Protein AF-A0A3C1IUE2-F1 (afdb_monomer)

Foldseek 3Di:
DLQVLLLAQVLLVVLVVVPPPVLCVLQDDWDRDRQKIWGQQPPQGIWIWGFDDDDPQAWTKIATPDGPFHKIKIWGWDDPPDPPDIDTDIDIGGDDDPVVCVVCVVSVVSNRVSVVVSSVPRPPD

Structure (mmCIF, N/CA/C/O backbone):
data_AF-A0A3C1IUE2-F1
#
_entry.id   AF-A0A3C1IUE2-F1
#
loop_
_atom_site.group_PDB
_atom_site.id
_atom_site.type_symbol
_atom_site.label_atom_id
_atom_site.label_alt_id
_atom_site.label_comp_id
_atom_site.label_asym_id
_atom_site.label_entity_id
_atom_site.label_seq_id
_atom_site.pdbx_PDB_ins_code
_atom_site.Cartn_x
_atom_site.Cartn_y
_atom_site.Cartn_z
_atom_site.occupancy
_atom_site.B_iso_or_equiv
_atom_site.auth_seq_id
_atom_site.auth_comp_id
_atom_site.auth_asym_id
_atom_site.auth_atom_id
_atom_site.pdbx_PDB_model_num
ATOM 1 N N . MET A 1 1 ? 10.096 -8.000 -15.515 1.00 61.38 1 MET A N 1
ATOM 2 C CA . MET A 1 1 ? 9.220 -6.808 -15.457 1.00 61.38 1 MET A CA 1
ATOM 3 C C . MET A 1 1 ? 8.677 -6.675 -14.046 1.00 61.38 1 MET A C 1
ATOM 5 O O . MET A 1 1 ? 8.242 -7.674 -13.480 1.00 61.38 1 MET A O 1
ATOM 9 N N . ILE A 1 2 ? 8.730 -5.468 -13.481 1.00 69.19 2 ILE A N 1
ATOM 10 C CA . ILE A 1 2 ? 8.325 -5.158 -12.098 1.00 69.19 2 ILE A CA 1
ATOM 11 C C . ILE A 1 2 ? 6.872 -5.564 -11.794 1.00 69.19 2 ILE A C 1
ATOM 13 O O . ILE A 1 2 ? 6.579 -6.072 -10.713 1.00 69.19 2 ILE A O 1
ATOM 17 N N . TYR A 1 3 ? 5.991 -5.471 -12.796 1.00 71.75 3 TYR A N 1
ATOM 18 C CA . TYR A 1 3 ? 4.588 -5.859 -12.698 1.00 71.75 3 TYR A CA 1
ATOM 19 C C . TYR A 1 3 ? 4.393 -7.340 -12.349 1.00 71.75 3 TYR A C 1
ATOM 21 O O . TYR A 1 3 ? 3.670 -7.653 -11.413 1.00 71.75 3 TYR A O 1
ATOM 29 N N . SER A 1 4 ? 5.057 -8.269 -13.046 1.00 70.44 4 SER A N 1
ATOM 30 C CA . SER A 1 4 ? 4.866 -9.710 -12.808 1.00 70.44 4 SER A CA 1
ATOM 31 C C . SER A 1 4 ? 5.307 -10.144 -11.409 1.00 70.44 4 SER A C 1
ATOM 33 O O . SER A 1 4 ? 4.806 -11.138 -10.893 1.00 70.44 4 SER A O 1
ATOM 35 N N . ARG A 1 5 ? 6.239 -9.407 -10.790 1.00 73.31 5 ARG A N 1
ATOM 36 C CA . ARG A 1 5 ? 6.667 -9.643 -9.406 1.00 73.31 5 ARG A CA 1
ATOM 37 C C . ARG A 1 5 ? 5.633 -9.092 -8.430 1.00 73.31 5 ARG A C 1
ATOM 39 O O . ARG A 1 5 ? 5.160 -9.841 -7.587 1.00 73.31 5 ARG A O 1
ATOM 46 N N . LEU A 1 6 ? 5.214 -7.842 -8.613 1.00 73.31 6 LEU A N 1
ATOM 47 C CA . LEU A 1 6 ? 4.172 -7.201 -7.802 1.00 73.31 6 LEU A CA 1
ATOM 48 C C . LEU A 1 6 ? 2.794 -7.857 -7.921 1.00 73.31 6 LEU A C 1
ATOM 50 O O . LEU A 1 6 ? 1.988 -7.753 -7.011 1.00 73.31 6 LEU A O 1
ATOM 54 N N . ASN A 1 7 ? 2.503 -8.520 -9.033 1.00 74.19 7 ASN A N 1
ATOM 55 C CA . ASN A 1 7 ? 1.255 -9.250 -9.223 1.00 74.19 7 ASN A CA 1
ATOM 56 C C . ASN A 1 7 ? 1.353 -10.715 -8.754 1.00 74.19 7 ASN A C 1
ATOM 58 O O . ASN A 1 7 ? 0.375 -11.452 -8.843 1.00 74.19 7 ASN A O 1
ATOM 62 N N . ASN A 1 8 ? 2.523 -11.161 -8.277 1.00 74.12 8 ASN A N 1
ATOM 63 C CA . ASN A 1 8 ? 2.718 -12.512 -7.762 1.00 74.12 8 ASN A CA 1
ATOM 64 C C . ASN A 1 8 ? 2.879 -12.484 -6.228 1.00 74.12 8 ASN A C 1
ATOM 66 O O . ASN A 1 8 ? 3.875 -11.944 -5.738 1.00 74.12 8 ASN A O 1
ATOM 70 N N . PRO A 1 9 ? 1.959 -13.102 -5.465 1.00 68.44 9 PRO A N 1
ATOM 71 C CA . PRO A 1 9 ? 2.039 -13.146 -4.006 1.00 68.44 9 PRO A CA 1
ATOM 72 C C . PRO A 1 9 ? 3.314 -13.820 -3.476 1.00 68.44 9 PRO A C 1
ATOM 74 O O . PRO A 1 9 ? 3.840 -13.409 -2.443 1.00 68.44 9 PRO A O 1
ATOM 77 N N . GLU A 1 10 ? 3.892 -14.784 -4.203 1.00 70.12 10 GLU A N 1
ATOM 78 C CA . GLU A 1 10 ? 5.157 -15.413 -3.794 1.00 70.12 10 GLU A CA 1
ATOM 79 C C . GLU A 1 10 ? 6.332 -14.425 -3.780 1.00 70.12 10 GLU A C 1
ATOM 81 O O . GLU A 1 10 ? 7.254 -14.570 -2.973 1.00 70.12 10 GLU A O 1
ATOM 86 N N . SER A 1 11 ? 6.287 -13.382 -4.616 1.00 70.69 11 SER A N 1
ATOM 87 C CA . SER A 1 11 ? 7.309 -12.334 -4.608 1.00 70.69 11 SER A CA 1
ATOM 88 C C . SER A 1 11 ? 7.317 -11.585 -3.281 1.00 70.69 11 SER A C 1
ATOM 90 O O . SER A 1 11 ? 8.390 -11.272 -2.778 1.00 70.69 11 SER A O 1
ATOM 92 N N . PHE A 1 12 ? 6.147 -11.350 -2.677 1.00 69.62 12 PHE A N 1
ATOM 93 C CA . PHE A 1 12 ? 6.043 -10.651 -1.395 1.00 69.62 12 PHE A CA 1
ATOM 94 C C . PHE A 1 12 ? 6.586 -11.473 -0.238 1.00 69.62 12 PHE A C 1
ATOM 96 O O . PHE A 1 12 ? 7.250 -10.927 0.642 1.00 69.62 12 PHE A O 1
ATOM 103 N N . LYS A 1 13 ? 6.397 -12.793 -0.269 1.00 66.81 13 LYS A N 1
ATOM 104 C CA . LYS A 1 13 ? 7.065 -13.688 0.679 1.00 66.81 13 LYS A CA 1
ATOM 105 C C . LYS A 1 13 ? 8.589 -13.573 0.564 1.00 66.81 13 LYS A C 1
ATOM 107 O O . LYS A 1 13 ? 9.271 -13.440 1.574 1.00 66.81 13 LYS A O 1
ATOM 112 N N . GLY A 1 14 ? 9.107 -13.541 -0.666 1.00 65.25 14 GLY A N 1
ATOM 113 C CA . GLY A 1 14 ? 10.525 -13.294 -0.928 1.00 65.25 14 GLY A CA 1
ATOM 114 C C . GLY A 1 14 ? 11.017 -11.954 -0.370 1.00 65.25 14 GLY A C 1
ATOM 115 O O . GLY A 1 14 ? 12.134 -11.890 0.133 1.00 65.25 14 GLY A O 1
ATOM 116 N N . ILE A 1 15 ? 10.185 -10.907 -0.394 1.00 66.44 15 ILE A N 1
ATOM 117 C CA . ILE A 1 15 ? 10.512 -9.605 0.208 1.00 66.44 15 ILE A CA 1
ATOM 118 C C . ILE A 1 15 ? 10.626 -9.723 1.720 1.00 66.44 15 ILE A C 1
ATOM 120 O O . ILE A 1 15 ? 11.630 -9.272 2.245 1.00 66.44 15 ILE A O 1
ATOM 124 N N . ALA A 1 16 ? 9.654 -10.330 2.416 1.00 62.72 16 ALA A N 1
ATOM 125 C CA . ALA A 1 16 ? 9.678 -10.450 3.881 1.00 62.72 16 ALA A CA 1
ATOM 126 C C . ALA A 1 16 ? 10.986 -11.067 4.400 1.00 62.72 16 ALA A C 1
ATOM 128 O O . ALA A 1 16 ? 11.570 -10.559 5.358 1.00 62.72 16 ALA A O 1
ATOM 129 N N . ASP A 1 17 ? 11.461 -12.123 3.735 1.00 64.44 17 ASP A N 1
ATOM 130 C CA . ASP A 1 17 ? 12.732 -12.782 4.051 1.00 64.44 17 ASP A CA 1
ATOM 131 C C . ASP A 1 17 ? 13.964 -11.920 3.711 1.00 64.44 17 ASP A C 1
ATOM 133 O O . ASP A 1 17 ? 15.007 -12.060 4.348 1.00 64.44 17 ASP A O 1
ATOM 137 N N . ASN A 1 18 ? 13.853 -11.012 2.736 1.00 62.53 18 ASN A N 1
ATOM 138 C CA . ASN A 1 18 ? 14.953 -10.178 2.241 1.00 62.53 18 ASN A CA 1
ATOM 139 C C . ASN A 1 18 ? 14.864 -8.700 2.659 1.00 62.53 18 ASN A C 1
ATOM 141 O O . ASN A 1 18 ? 15.693 -7.907 2.213 1.00 62.53 18 ASN A O 1
ATOM 145 N N . VAL A 1 19 ? 13.907 -8.302 3.510 1.00 66.31 19 VAL A N 1
ATOM 146 C CA . VAL A 1 19 ? 13.861 -6.928 4.032 1.00 66.31 19 VAL A CA 1
ATOM 147 C C . VAL A 1 19 ? 15.133 -6.702 4.855 1.00 66.31 19 VAL A C 1
ATOM 149 O O . VAL A 1 19 ? 15.347 -7.420 5.838 1.00 66.31 19 VAL A O 1
ATOM 152 N N . PRO A 1 20 ? 15.987 -5.725 4.505 1.00 63.50 20 PRO A N 1
ATOM 153 C CA . PRO A 1 20 ? 17.179 -5.432 5.288 1.00 63.50 20 PRO A CA 1
ATOM 154 C C . PRO A 1 20 ? 16.791 -4.978 6.702 1.00 63.50 20 PRO A C 1
ATOM 156 O O . PRO A 1 20 ? 15.792 -4.286 6.888 1.00 63.50 20 PRO A O 1
ATOM 159 N N . ASP A 1 21 ? 17.573 -5.358 7.716 1.00 66.62 21 ASP A N 1
ATOM 160 C CA . ASP A 1 21 ? 17.250 -5.082 9.128 1.00 66.62 21 ASP A CA 1
ATOM 161 C C . ASP A 1 21 ? 17.106 -3.585 9.459 1.00 66.62 21 ASP A C 1
ATOM 163 O O . ASP A 1 21 ? 16.387 -3.221 10.391 1.00 66.62 21 ASP A O 1
ATOM 167 N N . ASP A 1 22 ? 17.742 -2.723 8.663 1.00 61.44 22 ASP A N 1
ATOM 168 C CA . ASP A 1 22 ? 17.594 -1.265 8.721 1.00 61.44 22 ASP A CA 1
ATOM 169 C C . ASP A 1 22 ? 16.172 -0.829 8.324 1.00 61.44 22 ASP A C 1
ATOM 171 O O . ASP A 1 22 ? 15.498 -0.103 9.059 1.00 61.44 22 ASP A O 1
ATOM 175 N N . LEU A 1 23 ? 15.649 -1.407 7.236 1.00 59.62 23 LEU A N 1
ATOM 176 C CA . LEU A 1 23 ? 14.269 -1.196 6.824 1.00 59.62 23 LEU A CA 1
ATOM 177 C C . LEU A 1 23 ? 13.293 -1.865 7.778 1.00 59.62 23 LEU A C 1
ATOM 179 O O . LEU A 1 23 ? 12.296 -1.238 8.091 1.00 59.62 23 LEU A O 1
ATOM 183 N N . LYS A 1 24 ? 13.552 -3.056 8.335 1.00 63.62 24 LYS A N 1
ATOM 184 C CA . LYS A 1 24 ? 12.621 -3.686 9.302 1.00 63.62 24 LYS A CA 1
ATOM 185 C C . LYS A 1 24 ? 12.227 -2.747 10.453 1.00 63.62 24 LYS A C 1
ATOM 187 O O . LYS A 1 24 ? 11.084 -2.777 10.903 1.00 63.62 24 LYS A O 1
ATOM 192 N N . GLN A 1 25 ? 13.139 -1.883 10.904 1.00 57.53 25 GLN A N 1
ATOM 193 C CA . GLN A 1 25 ? 12.839 -0.868 11.919 1.00 57.53 25 GLN A CA 1
ATOM 194 C C . GLN A 1 25 ? 12.005 0.302 11.378 1.00 57.53 25 GLN A C 1
ATOM 196 O O . GLN A 1 25 ? 11.106 0.777 12.074 1.00 57.53 25 GLN A O 1
ATOM 201 N N . GLN A 1 26 ? 12.265 0.751 10.147 1.00 53.75 26 GLN A N 1
ATOM 202 C CA . GLN A 1 26 ? 11.499 1.819 9.498 1.00 53.75 26 GLN A CA 1
ATOM 203 C C . GLN A 1 26 ? 10.111 1.352 9.067 1.00 53.75 26 GLN A C 1
ATOM 205 O O . GLN A 1 26 ? 9.119 2.024 9.344 1.00 53.75 26 GLN A O 1
ATOM 210 N N . VAL A 1 27 ? 10.009 0.162 8.479 1.00 55.31 27 VAL A N 1
ATOM 211 C CA . VAL A 1 27 ? 8.752 -0.420 8.028 1.00 55.31 27 VAL A CA 1
ATOM 212 C C . VAL A 1 27 ? 7.866 -0.882 9.188 1.00 55.31 27 VAL A C 1
ATOM 214 O O . VAL A 1 27 ? 6.639 -0.856 9.095 1.00 55.31 27 VAL A O 1
ATOM 217 N N . GLY A 1 28 ? 8.454 -1.138 10.357 1.00 62.88 28 GLY A N 1
ATOM 218 C CA . GLY A 1 28 ? 7.732 -1.576 11.548 1.00 62.88 28 GLY A CA 1
ATOM 219 C C . GLY A 1 28 ? 7.251 -3.023 11.423 1.00 62.88 28 GLY A C 1
ATOM 220 O O . GLY A 1 28 ? 7.831 -3.826 10.694 1.00 62.88 28 GLY A O 1
ATOM 221 N N . ASN A 1 29 ? 6.182 -3.372 12.142 1.00 66.88 29 ASN A N 1
ATOM 222 C CA . ASN A 1 29 ? 5.623 -4.724 12.121 1.00 66.88 29 ASN A CA 1
ATOM 223 C C . ASN A 1 29 ? 4.833 -4.965 10.828 1.00 66.88 29 ASN A C 1
ATOM 225 O O . ASN A 1 29 ? 3.605 -4.869 10.808 1.00 66.88 29 ASN A O 1
ATOM 229 N N . ILE A 1 30 ? 5.541 -5.300 9.754 1.00 70.31 30 ILE A N 1
ATOM 230 C CA . ILE A 1 30 ? 4.930 -5.892 8.569 1.00 70.31 30 ILE A CA 1
ATOM 231 C C . ILE A 1 30 ? 4.931 -7.401 8.714 1.00 70.31 30 ILE A C 1
ATOM 233 O O . ILE A 1 30 ? 5.953 -8.006 9.031 1.00 70.31 30 ILE A O 1
ATOM 237 N N . ARG A 1 31 ? 3.776 -8.013 8.468 1.00 75.00 31 ARG A N 1
ATOM 238 C CA . ARG A 1 31 ? 3.628 -9.467 8.423 1.00 75.00 31 ARG A CA 1
ATOM 239 C C . ARG A 1 31 ? 3.137 -9.859 7.043 1.00 75.00 31 ARG A C 1
ATOM 241 O O . ARG A 1 31 ? 2.134 -9.323 6.589 1.00 75.00 31 ARG A O 1
ATOM 248 N N . ILE A 1 32 ? 3.837 -10.776 6.390 1.00 74.38 32 ILE A N 1
ATOM 249 C CA . ILE A 1 32 ? 3.430 -11.321 5.095 1.00 74.38 32 ILE A CA 1
ATOM 250 C C . ILE A 1 32 ? 3.110 -12.797 5.310 1.00 74.38 32 ILE A C 1
ATOM 252 O O . ILE A 1 32 ? 3.989 -13.567 5.692 1.00 74.38 32 ILE A O 1
ATOM 256 N N . ASP A 1 33 ? 1.849 -13.165 5.107 1.00 75.69 33 ASP A N 1
ATOM 257 C CA . ASP A 1 33 ? 1.333 -14.525 5.248 1.00 75.69 33 ASP A CA 1
ATOM 258 C C . ASP A 1 33 ? 0.695 -14.949 3.920 1.00 75.69 33 ASP A C 1
ATOM 260 O O . ASP A 1 33 ? -0.403 -14.522 3.565 1.00 75.69 33 ASP A O 1
ATOM 264 N N . GLY A 1 34 ? 1.436 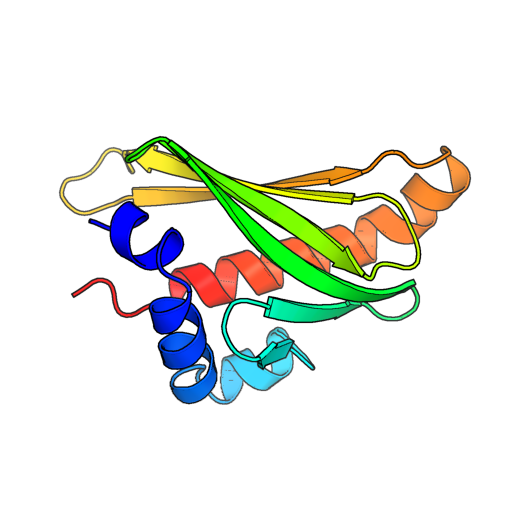-15.728 3.127 1.00 75.31 34 GLY A N 1
ATOM 265 C CA . GLY A 1 34 ? 1.013 -16.101 1.775 1.00 75.31 34 GLY A CA 1
ATOM 266 C C . GLY A 1 34 ? 0.860 -14.880 0.862 1.00 75.31 34 GLY A C 1
ATOM 267 O O . GLY A 1 34 ? 1.842 -14.197 0.579 1.00 75.31 34 GLY A O 1
ATOM 268 N N . ASP A 1 35 ? -0.364 -14.628 0.394 1.00 74.62 35 ASP A N 1
ATOM 269 C CA . ASP A 1 35 ? -0.738 -13.459 -0.411 1.00 74.62 35 ASP A CA 1
ATOM 270 C C . ASP A 1 35 ? -1.199 -12.245 0.412 1.00 74.62 35 ASP A C 1
ATOM 272 O O . ASP A 1 35 ? -1.469 -11.185 -0.157 1.00 74.62 35 ASP A O 1
ATOM 276 N N . VAL A 1 36 ? -1.275 -12.379 1.740 1.00 82.50 36 VAL A N 1
ATOM 277 C CA . VAL A 1 36 ? -1.774 -11.339 2.640 1.00 82.50 36 VAL A CA 1
ATOM 278 C C . VAL A 1 36 ? -0.615 -10.582 3.275 1.00 82.50 36 VAL A C 1
ATOM 280 O O . VAL A 1 36 ? 0.225 -11.145 3.973 1.00 82.50 36 VAL A O 1
ATOM 283 N N . ILE A 1 37 ? -0.602 -9.270 3.089 1.00 79.75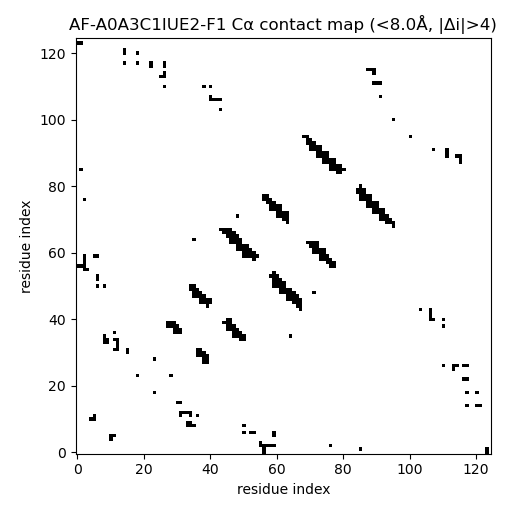 37 ILE A N 1
ATOM 284 C CA . ILE A 1 37 ? 0.359 -8.341 3.675 1.00 79.75 37 ILE A CA 1
ATOM 285 C C . ILE A 1 37 ? -0.373 -7.547 4.751 1.00 79.75 37 ILE A C 1
ATOM 287 O O . ILE A 1 37 ? -1.418 -6.955 4.504 1.00 79.75 37 ILE A O 1
ATOM 291 N N . THR A 1 38 ? 0.167 -7.538 5.962 1.00 83.19 38 THR A N 1
ATOM 292 C CA . THR A 1 38 ? -0.389 -6.835 7.117 1.00 83.19 38 THR A CA 1
ATOM 293 C C . THR A 1 38 ? 0.578 -5.762 7.582 1.00 83.19 38 THR A C 1
ATOM 295 O O . THR A 1 38 ? 1.721 -6.070 7.906 1.00 83.19 38 THR A O 1
ATOM 298 N N . LEU A 1 39 ? 0.108 -4.519 7.640 1.00 77.06 39 LEU A N 1
ATOM 299 C CA . LEU A 1 39 ? 0.817 -3.361 8.171 1.00 77.06 39 LEU A CA 1
ATOM 300 C C . LEU A 1 39 ? 0.256 -3.002 9.545 1.00 77.06 39 LEU A C 1
ATOM 302 O O . LEU A 1 39 ? -0.929 -2.699 9.677 1.00 77.06 39 LEU A O 1
ATOM 306 N N . GLU A 1 40 ? 1.103 -2.974 10.568 1.00 74.62 40 GLU A N 1
ATOM 307 C CA . GLU A 1 40 ? 0.740 -2.403 11.867 1.00 74.62 40 GLU A CA 1
ATOM 308 C C . GLU A 1 40 ? 0.793 -0.865 11.792 1.00 74.62 40 GLU A C 1
ATOM 310 O O . GLU A 1 40 ? 1.865 -0.257 11.851 1.00 74.62 40 GLU A O 1
ATOM 315 N N . ALA A 1 41 ? -0.368 -0.216 11.679 1.00 69.12 41 ALA A N 1
ATOM 316 C CA . ALA A 1 41 ? -0.478 1.239 11.634 1.00 69.12 41 ALA A CA 1
ATOM 317 C C . ALA A 1 41 ? -0.974 1.765 12.986 1.00 69.12 41 ALA A C 1
ATOM 319 O O . ALA A 1 41 ? -2.165 1.986 13.184 1.00 69.12 41 ALA A O 1
ATOM 320 N N . LYS A 1 42 ? -0.084 1.979 13.962 1.00 64.44 42 LYS A N 1
ATOM 321 C CA . LYS A 1 42 ? -0.466 2.591 15.251 1.00 64.44 42 LYS A CA 1
ATOM 322 C C . LYS A 1 42 ? -0.711 4.100 15.095 1.00 64.44 42 LYS A C 1
ATOM 324 O O . LYS A 1 42 ? 0.090 4.766 14.445 1.00 64.44 42 LYS A O 1
ATOM 329 N N . PRO A 1 43 ? -1.767 4.675 15.708 1.00 67.25 43 PRO A N 1
ATOM 330 C CA . PRO A 1 43 ? -2.729 4.074 16.648 1.00 67.25 43 PRO A CA 1
ATOM 331 C C . PRO A 1 43 ? -3.974 3.449 15.991 1.00 67.25 43 PRO A C 1
ATOM 333 O O . PRO A 1 43 ? -4.927 3.112 16.685 1.00 67.25 43 PRO A O 1
ATOM 336 N N . VAL A 1 44 ? -4.004 3.345 14.668 1.00 67.88 44 VAL A N 1
ATOM 337 C CA . VAL A 1 44 ? -5.193 2.985 13.893 1.00 67.88 44 VAL A CA 1
ATOM 338 C C . VAL A 1 44 ? -5.540 1.498 13.965 1.00 67.88 44 VAL A C 1
ATOM 340 O O . VAL A 1 44 ? -6.717 1.156 13.937 1.00 67.88 44 VAL A O 1
ATOM 343 N N . GLY A 1 45 ? -4.537 0.634 14.109 1.00 74.69 45 GLY A N 1
ATOM 344 C CA . GLY A 1 45 ? -4.674 -0.820 14.161 1.00 74.69 45 GLY A CA 1
ATOM 345 C C . GLY A 1 45 ? -3.953 -1.510 13.006 1.00 74.69 45 GLY A C 1
ATOM 346 O O . GLY A 1 45 ? -3.323 -0.862 12.168 1.00 74.69 45 GLY A O 1
ATOM 347 N N . ASP A 1 46 ? -4.035 -2.836 12.984 1.00 81.62 46 ASP A N 1
ATOM 348 C CA . ASP A 1 46 ? -3.439 -3.653 11.931 1.00 81.62 46 ASP A CA 1
ATOM 349 C C . ASP A 1 46 ? -4.325 -3.595 10.679 1.00 81.62 46 ASP A C 1
ATOM 351 O O . ASP A 1 46 ? -5.547 -3.756 10.753 1.00 81.62 46 ASP A O 1
ATOM 355 N N . VAL A 1 47 ? -3.698 -3.355 9.531 1.00 81.56 47 VAL A N 1
ATOM 356 C CA . VAL A 1 47 ? -4.350 -3.286 8.224 1.00 81.56 47 VAL A CA 1
ATOM 357 C C . VAL A 1 47 ? -3.784 -4.390 7.345 1.00 81.56 47 VAL A C 1
ATOM 359 O O . VAL A 1 47 ? -2.606 -4.365 7.002 1.00 81.56 47 VAL A O 1
ATOM 362 N N . SER A 1 48 ? -4.623 -5.350 6.973 1.00 86.69 48 SER A N 1
ATOM 363 C CA . SER A 1 48 ? -4.279 -6.475 6.105 1.00 86.69 48 SER A CA 1
ATOM 364 C C . SER A 1 48 ? -4.875 -6.285 4.719 1.00 86.69 48 SER A C 1
ATOM 366 O O . SER A 1 48 ? -6.062 -5.991 4.583 1.00 86.69 48 SER A O 1
ATOM 368 N N . PHE A 1 49 ? -4.076 -6.518 3.690 1.00 86.94 49 PHE A N 1
ATOM 369 C CA . PHE A 1 49 ? -4.461 -6.421 2.289 1.00 86.94 49 PHE A CA 1
ATOM 370 C C . PHE A 1 49 ? -3.832 -7.546 1.474 1.00 86.94 49 PHE A C 1
ATOM 372 O O . PHE A 1 49 ? -2.837 -8.140 1.877 1.00 86.94 49 PHE A O 1
ATOM 379 N N . ARG A 1 50 ? -4.428 -7.845 0.326 1.00 86.44 50 ARG A N 1
ATOM 380 C CA . ARG A 1 50 ? -3.935 -8.842 -0.627 1.00 86.44 50 ARG A CA 1
ATOM 381 C C . ARG A 1 50 ? -4.044 -8.310 -2.043 1.00 86.44 50 ARG A C 1
ATOM 383 O O . ARG A 1 50 ? -4.822 -7.396 -2.308 1.00 86.44 50 ARG A O 1
ATOM 390 N N . ILE A 1 51 ? -3.298 -8.905 -2.961 1.00 85.69 51 ILE A N 1
ATOM 391 C CA . ILE A 1 51 ? -3.378 -8.565 -4.383 1.00 85.69 51 ILE A CA 1
ATOM 392 C C . ILE A 1 51 ? -4.720 -9.063 -4.927 1.00 85.69 51 ILE A C 1
ATOM 394 O O . ILE A 1 51 ? -4.992 -10.261 -4.918 1.00 85.69 51 ILE A O 1
ATOM 398 N N . ALA A 1 52 ? -5.547 -8.141 -5.407 1.00 84.56 52 ALA A N 1
ATOM 399 C CA . ALA A 1 52 ? -6.882 -8.434 -5.919 1.00 84.56 52 ALA A CA 1
ATOM 400 C C . ALA A 1 52 ? -6.916 -8.477 -7.445 1.00 84.56 52 ALA A C 1
ATOM 402 O O . ALA A 1 52 ? -7.553 -9.340 -8.047 1.00 84.56 52 ALA A O 1
ATOM 403 N N . ASN A 1 53 ? -6.261 -7.503 -8.081 1.00 80.62 53 ASN A N 1
ATOM 404 C CA . ASN A 1 53 ? -6.240 -7.381 -9.531 1.00 80.62 53 ASN A CA 1
ATOM 405 C C . ASN A 1 53 ? -5.018 -6.585 -9.996 1.00 80.62 53 ASN A C 1
ATOM 407 O O . ASN A 1 53 ? -4.511 -5.751 -9.256 1.00 80.62 53 ASN A O 1
ATOM 411 N N . GLY A 1 54 ? -4.583 -6.776 -11.235 1.00 78.25 54 GLY A N 1
ATOM 412 C CA . GLY A 1 54 ? -3.466 -6.042 -11.818 1.00 78.25 54 GLY A CA 1
ATOM 413 C C . GLY A 1 54 ? -3.717 -5.709 -13.284 1.00 78.25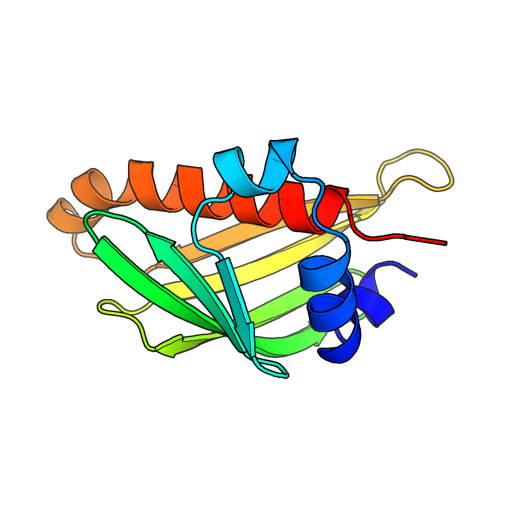 54 GLY A C 1
ATOM 414 O O . GLY A 1 54 ? -4.346 -6.474 -14.013 1.00 78.25 54 GLY A O 1
ATOM 415 N N . VAL A 1 55 ? -3.227 -4.550 -13.713 1.00 79.19 55 VAL A N 1
ATOM 416 C CA . VAL A 1 55 ? -3.115 -4.145 -15.113 1.00 79.19 55 VAL A CA 1
ATOM 417 C C . VAL A 1 55 ? -1.639 -4.156 -15.478 1.00 79.19 55 VAL A C 1
ATOM 419 O O . VAL A 1 55 ? -0.833 -3.465 -14.849 1.00 79.19 55 VAL A O 1
ATOM 422 N N . GLU A 1 56 ? -1.291 -4.956 -16.483 1.00 73.50 56 GLU A N 1
ATOM 423 C CA . GLU A 1 56 ? 0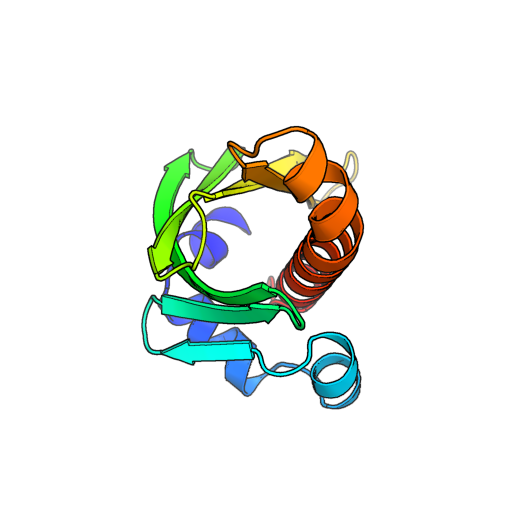.095 -5.195 -16.875 1.00 73.50 56 GLU A CA 1
ATOM 424 C C . GLU A 1 56 ? 0.857 -3.896 -17.146 1.00 73.50 56 GLU A C 1
ATOM 426 O O . GLU A 1 56 ? 0.434 -3.075 -17.953 1.00 73.50 56 GLU A O 1
ATOM 431 N N . ASN A 1 57 ? 1.985 -3.730 -16.446 1.00 69.12 57 ASN A N 1
ATOM 432 C CA . ASN A 1 57 ? 2.863 -2.554 -16.503 1.00 69.12 57 ASN A CA 1
ATOM 433 C C . ASN A 1 57 ? 2.188 -1.207 -16.182 1.00 69.12 57 ASN A C 1
ATOM 435 O O . ASN A 1 57 ? 2.781 -0.167 -16.446 1.00 69.12 57 ASN A O 1
ATOM 439 N N . GLU A 1 58 ? 0.997 -1.214 -15.580 1.00 79.75 58 GLU A N 1
ATOM 440 C CA . GLU A 1 58 ? 0.257 0.011 -15.262 1.00 79.75 58 GLU A CA 1
ATOM 441 C C . GLU A 1 58 ? -0.115 0.084 -13.780 1.00 79.75 58 GLU A C 1
ATOM 443 O O . GLU A 1 58 ? 0.141 1.094 -13.128 1.00 79.75 58 GLU A O 1
ATOM 448 N N . LYS A 1 59 ? -0.720 -0.968 -13.213 1.00 84.06 59 LYS A N 1
ATOM 449 C CA . LYS A 1 59 ? -1.193 -0.919 -11.823 1.00 84.06 59 LYS A CA 1
ATOM 450 C C . LYS A 1 59 ? -1.318 -2.293 -11.178 1.00 84.06 59 LYS A C 1
ATOM 452 O O . LYS A 1 59 ? -1.707 -3.249 -11.834 1.00 84.06 59 LYS A O 1
ATOM 457 N N . VAL A 1 60 ? -1.123 -2.370 -9.868 1.00 86.06 60 VAL A N 1
ATOM 458 C CA . VAL A 1 60 ? -1.536 -3.504 -9.033 1.00 86.06 60 VAL A CA 1
ATOM 459 C C . VAL A 1 60 ? -2.488 -3.002 -7.952 1.00 86.06 60 VAL A C 1
ATOM 461 O O . VAL A 1 60 ? -2.134 -2.142 -7.155 1.00 86.06 60 VAL A O 1
ATOM 464 N N . HIS A 1 61 ? -3.709 -3.524 -7.944 1.00 88.56 61 HIS A N 1
ATOM 465 C CA . HIS A 1 61 ? -4.741 -3.231 -6.960 1.00 88.56 61 HIS A CA 1
ATOM 466 C C . HIS A 1 61 ? -4.657 -4.218 -5.797 1.00 88.56 61 HIS A C 1
ATOM 468 O O . HIS A 1 61 ? -4.753 -5.435 -5.988 1.00 88.56 61 HIS A O 1
ATOM 474 N N . LEU A 1 62 ? -4.532 -3.679 -4.589 1.00 86.44 62 LEU A N 1
ATOM 475 C CA . LEU A 1 62 ? -4.588 -4.423 -3.346 1.00 86.44 62 LEU A CA 1
ATOM 476 C C . LEU A 1 62 ? -5.920 -4.146 -2.643 1.00 86.44 62 LEU A C 1
ATOM 478 O O . LEU A 1 62 ? -6.232 -3.010 -2.265 1.00 86.44 62 LEU A O 1
ATOM 482 N N . GLU A 1 63 ? -6.700 -5.209 -2.459 1.00 87.44 63 GLU A N 1
ATOM 483 C CA . GLU A 1 63 ? -7.934 -5.159 -1.682 1.00 87.44 63 GLU A CA 1
ATOM 484 C C . GLU A 1 63 ? -7.626 -5.353 -0.200 1.00 87.44 63 GLU A C 1
ATOM 486 O O . GLU A 1 63 ? -6.751 -6.130 0.188 1.00 87.44 63 GLU A O 1
ATOM 491 N N . THR A 1 64 ? -8.387 -4.668 0.642 1.00 87.44 64 THR A N 1
ATOM 492 C CA . THR A 1 64 ? -8.289 -4.842 2.087 1.00 87.44 64 THR A CA 1
ATOM 493 C C . THR A 1 64 ? -8.976 -6.132 2.503 1.00 87.44 64 THR A C 1
ATOM 495 O O . THR A 1 64 ? -10.165 -6.323 2.260 1.00 87.44 64 THR A O 1
ATOM 498 N N . VAL A 1 65 ? -8.224 -6.996 3.177 1.00 87.69 65 VAL A N 1
ATOM 499 C CA . VAL A 1 65 ? -8.715 -8.232 3.791 1.00 87.69 65 VAL A CA 1
ATOM 500 C C . VAL A 1 65 ? -9.316 -7.934 5.161 1.00 87.69 65 VAL A C 1
ATOM 502 O O . VAL A 1 65 ? -10.396 -8.416 5.490 1.00 87.69 65 VAL A O 1
ATOM 505 N N . SER A 1 66 ? -8.619 -7.130 5.967 1.00 86.38 66 SER A N 1
ATOM 506 C CA . SER A 1 66 ? -9.056 -6.761 7.312 1.00 86.38 66 SER A CA 1
ATOM 507 C C . SER A 1 66 ? -8.527 -5.384 7.670 1.00 86.38 66 SER A C 1
ATOM 509 O O . SER A 1 66 ? -7.334 -5.124 7.561 1.00 86.38 66 SER A O 1
ATOM 511 N N . SER A 1 67 ? -9.407 -4.494 8.108 1.00 82.50 67 SER A N 1
ATOM 512 C CA . SER A 1 67 ? -9.025 -3.167 8.576 1.00 82.50 67 SER A CA 1
ATOM 513 C C . SER A 1 67 ? -10.102 -2.607 9.501 1.00 82.50 67 SER A C 1
ATOM 515 O O . SER A 1 67 ? -11.287 -2.880 9.286 1.00 82.50 67 SER A O 1
ATOM 517 N N . PRO A 1 68 ? -9.734 -1.780 10.494 1.00 78.50 68 PRO A N 1
ATOM 518 C CA . PRO A 1 68 ? -10.704 -1.061 11.315 1.00 78.50 68 PRO A CA 1
ATOM 519 C C . PRO A 1 68 ? -11.512 -0.004 10.537 1.00 78.50 68 PRO A C 1
ATOM 521 O O . PRO A 1 68 ? -12.470 0.551 11.073 1.00 78.50 68 PRO A O 1
ATOM 524 N N . PHE A 1 69 ? -11.147 0.286 9.285 1.00 79.69 69 PHE A N 1
ATOM 525 C CA . PHE A 1 69 ? -11.811 1.255 8.410 1.00 79.69 69 PHE A CA 1
ATOM 526 C C . PHE A 1 69 ? -11.704 0.834 6.931 1.00 79.69 69 PHE A C 1
ATOM 528 O O . PHE A 1 69 ? -10.762 0.135 6.557 1.00 79.69 69 PHE A O 1
ATOM 535 N N . PRO A 1 70 ? -12.635 1.254 6.059 1.00 79.62 70 PRO A N 1
ATOM 536 C CA . PRO A 1 70 ? -12.594 0.902 4.643 1.00 79.62 70 PRO A CA 1
ATOM 537 C C . PRO A 1 70 ? -11.477 1.664 3.912 1.00 79.62 70 PRO A C 1
ATOM 539 O O . PRO A 1 70 ? -11.566 2.878 3.721 1.00 79.62 70 PRO A O 1
ATOM 542 N N . LEU A 1 71 ? -10.439 0.944 3.476 1.00 82.81 71 LEU A N 1
ATOM 543 C CA . LEU A 1 71 ? -9.400 1.442 2.569 1.00 82.81 71 LEU A CA 1
ATOM 544 C C . LEU A 1 71 ? -9.161 0.459 1.410 1.00 82.81 71 LEU A C 1
ATOM 546 O O . LEU A 1 71 ? -9.591 -0.691 1.466 1.00 82.81 71 LEU A O 1
ATOM 550 N N . SER A 1 72 ? -8.420 0.889 0.398 1.00 84.75 72 SER A N 1
ATOM 551 C CA . SER A 1 72 ? -7.786 0.046 -0.620 1.00 84.75 72 SER A CA 1
ATOM 552 C C . SER A 1 72 ? -6.489 0.706 -1.084 1.00 84.75 72 SER A C 1
ATOM 554 O O . SER A 1 72 ? -6.363 1.929 -0.996 1.00 84.75 72 SER A O 1
ATOM 556 N N . ILE A 1 73 ? -5.540 -0.073 -1.597 1.00 85.56 73 ILE A N 1
ATOM 557 C CA . ILE A 1 73 ? -4.243 0.445 -2.048 1.00 85.56 73 ILE A CA 1
ATOM 558 C C . ILE A 1 73 ? -4.074 0.122 -3.531 1.00 85.56 73 ILE A C 1
ATOM 560 O O . ILE A 1 73 ? -4.324 -0.999 -3.955 1.00 85.56 73 ILE A O 1
ATOM 564 N N . ASP A 1 74 ? -3.647 1.095 -4.323 1.00 86.19 74 ASP A N 1
ATOM 565 C CA . ASP A 1 74 ? -3.247 0.907 -5.712 1.00 86.19 74 ASP A CA 1
ATOM 566 C C . ASP A 1 74 ? -1.755 1.215 -5.846 1.00 86.19 74 ASP A C 1
ATOM 568 O O . ASP A 1 74 ? -1.284 2.270 -5.434 1.00 86.19 74 ASP A O 1
ATOM 572 N N . VAL A 1 75 ? -0.997 0.294 -6.427 1.00 84.56 75 VAL A N 1
ATOM 573 C CA . VAL A 1 75 ? 0.407 0.495 -6.788 1.00 84.56 75 VAL A CA 1
ATOM 574 C C . VAL A 1 75 ? 0.459 0.768 -8.278 1.00 84.56 75 VAL A C 1
ATOM 576 O O . VAL A 1 75 ? 0.369 -0.154 -9.084 1.00 84.56 75 VAL A O 1
ATOM 579 N N . CYS A 1 76 ? 0.582 2.032 -8.650 1.00 83.44 76 CYS A N 1
ATOM 580 C CA . CYS A 1 76 ? 0.699 2.474 -10.030 1.00 83.44 76 CYS A CA 1
ATOM 581 C C . CYS A 1 76 ? 2.164 2.398 -10.473 1.00 83.44 76 CYS A C 1
ATOM 583 O O . CYS A 1 76 ? 3.064 2.862 -9.777 1.00 83.44 76 CYS A O 1
ATOM 585 N N . LEU A 1 77 ? 2.403 1.801 -11.633 1.00 81.88 77 LEU A N 1
ATOM 586 C CA . LEU A 1 77 ? 3.713 1.664 -12.254 1.00 81.88 77 LEU A CA 1
ATOM 587 C C . LEU A 1 77 ? 3.751 2.571 -13.481 1.00 81.88 77 LEU A C 1
ATOM 589 O O . LEU A 1 77 ? 2.841 2.548 -14.304 1.00 81.88 77 LEU A O 1
ATOM 593 N N . ALA A 1 78 ? 4.798 3.377 -13.594 1.00 80.31 78 ALA A N 1
ATOM 594 C CA . ALA A 1 78 ? 5.012 4.285 -14.709 1.00 80.31 78 ALA A CA 1
ATOM 595 C C . ALA A 1 78 ? 6.464 4.211 -15.180 1.00 80.31 78 ALA A C 1
ATOM 597 O O . ALA A 1 78 ? 7.378 4.022 -14.377 1.00 80.31 78 ALA A O 1
ATOM 598 N N . ASP A 1 79 ? 6.696 4.407 -16.475 1.00 74.75 79 ASP A N 1
ATOM 599 C CA . ASP A 1 79 ? 8.051 4.511 -17.013 1.00 74.75 79 ASP A CA 1
ATOM 600 C C . ASP A 1 79 ? 8.844 5.610 -16.292 1.00 74.75 79 ASP A C 1
ATOM 602 O O . ASP A 1 79 ? 8.392 6.749 -16.139 1.00 74.75 79 ASP A O 1
ATOM 606 N N . GLY A 1 80 ? 10.051 5.268 -15.841 1.00 66.00 80 GLY A N 1
ATOM 607 C CA . GLY A 1 80 ? 10.918 6.166 -15.080 1.00 66.00 80 GLY A CA 1
ATOM 608 C C . GLY A 1 80 ? 11.634 7.217 -15.932 1.00 66.00 80 GLY A C 1
ATOM 609 O O . GLY A 1 80 ? 12.471 7.959 -15.421 1.00 66.00 80 GLY A O 1
ATOM 610 N N . GLY A 1 81 ? 11.340 7.275 -17.234 1.00 61.66 81 GLY A N 1
ATOM 611 C CA . GLY A 1 81 ? 11.928 8.217 -18.188 1.00 61.66 81 GLY A CA 1
ATOM 612 C C . GLY A 1 81 ? 13.362 7.893 -18.625 1.00 61.66 81 GLY A C 1
ATOM 613 O O . GLY A 1 81 ? 13.854 8.517 -19.563 1.00 61.66 81 GLY A O 1
ATOM 614 N N . ALA A 1 82 ? 14.022 6.914 -18.001 1.00 66.44 82 ALA A N 1
ATOM 615 C CA . ALA A 1 82 ? 15.333 6.404 -18.388 1.00 66.44 82 ALA A CA 1
ATOM 616 C C . ALA A 1 82 ? 15.249 4.889 -18.655 1.00 66.44 82 ALA A C 1
ATOM 618 O O . ALA A 1 82 ? 14.365 4.216 -18.120 1.00 66.44 82 ALA A O 1
ATOM 619 N N . PRO A 1 83 ? 16.133 4.328 -19.500 1.00 61.03 83 PRO A N 1
ATOM 620 C CA . PRO A 1 83 ? 16.178 2.885 -19.696 1.00 61.03 83 PRO A CA 1
ATOM 621 C C . PRO A 1 83 ? 16.407 2.191 -18.350 1.00 61.03 83 PRO A C 1
ATOM 623 O O . PRO A 1 83 ? 17.260 2.611 -17.572 1.00 61.03 83 PRO A O 1
ATOM 626 N N . GLU A 1 84 ? 15.620 1.145 -18.093 1.00 65.75 84 GLU A N 1
ATOM 627 C CA . GLU A 1 84 ? 15.682 0.328 -16.872 1.00 65.75 84 GLU A CA 1
ATOM 628 C C . GLU A 1 84 ? 15.236 1.042 -15.581 1.00 65.75 84 GLU A C 1
ATOM 630 O O . GLU A 1 84 ? 15.411 0.498 -14.492 1.00 65.75 84 GLU A O 1
ATOM 635 N N . THR A 1 85 ? 14.601 2.218 -15.675 1.00 64.50 85 THR A N 1
ATOM 636 C CA . THR A 1 85 ? 13.962 2.865 -14.522 1.00 64.50 85 THR A CA 1
ATOM 637 C C . THR A 1 85 ? 12.443 2.722 -14.580 1.00 64.50 85 THR A C 1
ATOM 639 O O . THR A 1 85 ? 11.800 2.956 -15.603 1.00 64.50 85 THR A O 1
ATOM 642 N N . THR A 1 86 ? 11.835 2.340 -13.458 1.00 70.50 86 THR A N 1
ATOM 643 C CA . THR A 1 86 ? 10.378 2.316 -13.296 1.00 70.50 86 THR A CA 1
ATOM 644 C C . THR A 1 86 ? 10.014 3.113 -12.057 1.00 70.50 86 THR A C 1
ATOM 646 O O . THR A 1 86 ? 10.531 2.855 -10.973 1.00 70.50 86 THR A O 1
ATOM 649 N N . ASN A 1 87 ? 9.132 4.091 -12.222 1.00 76.44 87 ASN A N 1
ATOM 650 C CA . ASN A 1 87 ? 8.537 4.818 -11.116 1.00 76.44 87 ASN A CA 1
ATOM 651 C C . ASN A 1 87 ? 7.355 4.011 -10.580 1.00 76.44 87 ASN A C 1
ATOM 653 O O . ASN A 1 87 ? 6.424 3.701 -11.320 1.00 76.44 87 ASN A O 1
ATOM 657 N N . ALA A 1 88 ? 7.382 3.693 -9.291 1.00 77.88 88 ALA A N 1
ATOM 658 C CA . ALA A 1 88 ? 6.233 3.149 -8.582 1.00 77.88 88 ALA A CA 1
ATOM 659 C C . ALA A 1 88 ? 5.607 4.252 -7.722 1.00 77.88 88 ALA A C 1
ATOM 661 O O . ALA A 1 88 ? 6.310 4.985 -7.027 1.00 77.88 88 ALA A O 1
ATOM 662 N N . HIS A 1 89 ? 4.285 4.370 -7.767 1.00 81.12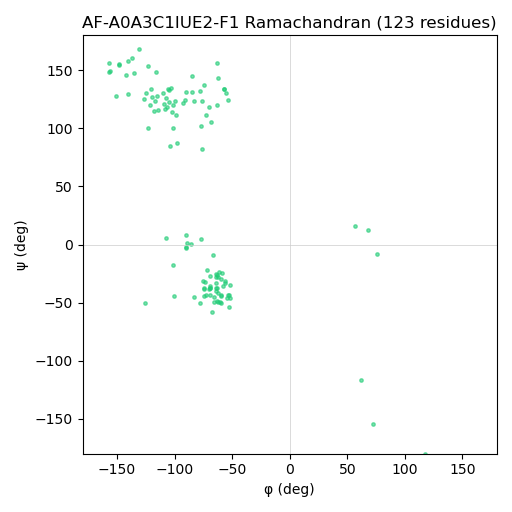 89 HIS A N 1
ATOM 663 C CA . HIS A 1 89 ? 3.511 5.292 -6.952 1.00 81.12 89 HIS A CA 1
ATOM 664 C C . HIS A 1 89 ? 2.446 4.515 -6.183 1.00 81.12 89 HIS A C 1
ATOM 666 O O . HIS A 1 89 ? 1.723 3.711 -6.765 1.00 81.12 89 HIS A O 1
ATOM 672 N N . VAL A 1 90 ? 2.356 4.743 -4.874 1.00 82.88 90 VAL A N 1
ATOM 673 C CA . VAL A 1 90 ? 1.378 4.077 -4.009 1.00 82.88 90 VAL A CA 1
ATOM 674 C C . VAL A 1 90 ? 0.241 5.050 -3.728 1.00 82.88 90 VAL A C 1
ATOM 676 O O . VAL A 1 90 ? 0.431 6.066 -3.063 1.00 82.88 90 VAL A O 1
ATOM 679 N N . GLU A 1 91 ? -0.951 4.730 -4.216 1.00 83.50 91 GLU A N 1
ATOM 680 C CA . GLU A 1 91 ? -2.177 5.468 -3.943 1.00 83.50 91 GLU A CA 1
ATOM 681 C C . GLU A 1 91 ? -3.003 4.738 -2.888 1.00 83.50 91 GLU A C 1
ATOM 683 O O . GLU A 1 91 ? -3.456 3.611 -3.078 1.00 83.50 91 GLU A O 1
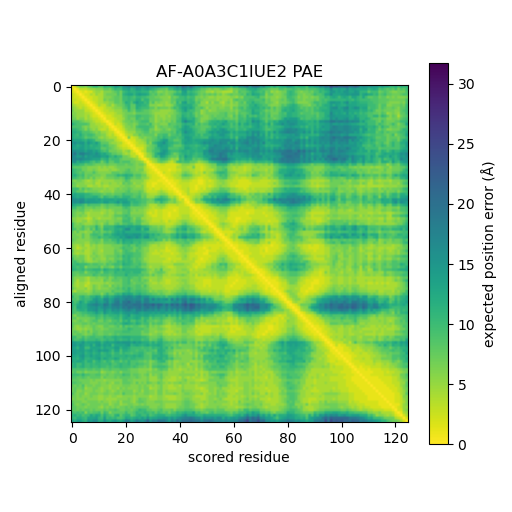ATOM 688 N N . VAL A 1 92 ? -3.251 5.408 -1.767 1.00 81.69 92 VAL A N 1
ATOM 689 C CA . VAL A 1 92 ? -4.123 4.895 -0.712 1.00 81.69 92 VAL A CA 1
ATOM 690 C C . VAL A 1 92 ? -5.499 5.533 -0.861 1.00 81.69 92 VAL A C 1
ATOM 692 O O . VAL A 1 92 ? -5.680 6.730 -0.634 1.00 81.69 92 VAL A O 1
ATOM 695 N N . LYS A 1 93 ? -6.494 4.728 -1.229 1.00 83.31 93 LYS A N 1
ATOM 696 C CA . LYS A 1 93 ? -7.895 5.143 -1.308 1.00 83.31 93 LYS A CA 1
ATOM 697 C C . LYS A 1 93 ? -8.576 4.828 0.004 1.00 83.31 93 LYS A C 1
ATOM 699 O O . LYS A 1 93 ? -8.620 3.678 0.428 1.00 83.31 93 LYS A O 1
ATOM 704 N N . ILE A 1 94 ? -9.131 5.848 0.640 1.00 78.88 94 ILE A N 1
ATOM 705 C CA . ILE A 1 94 ? -9.807 5.680 1.915 1.00 78.88 94 ILE A CA 1
ATOM 706 C C . ILE A 1 94 ? -11.062 6.542 1.991 1.00 78.88 94 ILE A C 1
ATOM 708 O O . ILE A 1 94 ? -11.027 7.749 1.729 1.00 78.88 94 ILE A O 1
ATOM 712 N N . ASP A 1 95 ? -12.175 5.916 2.366 1.00 80.12 95 ASP A N 1
ATOM 713 C CA . ASP A 1 95 ? -13.446 6.606 2.559 1.00 80.12 95 ASP A CA 1
ATOM 714 C C . ASP A 1 95 ? -13.639 6.908 4.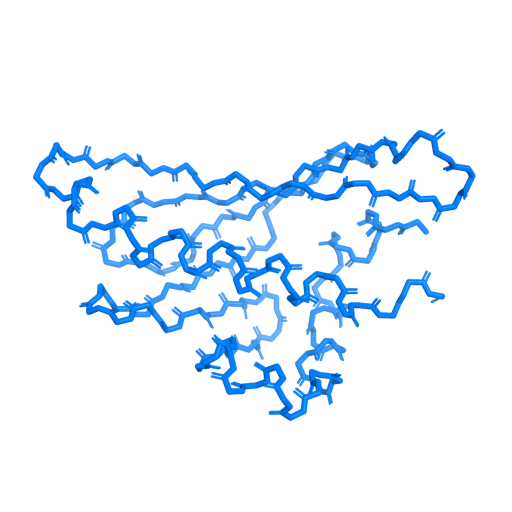049 1.00 80.12 95 ASP A C 1
ATOM 716 O O . ASP A 1 95 ? -14.160 6.111 4.827 1.00 80.12 95 ASP A O 1
ATOM 720 N N . LEU A 1 96 ? -13.114 8.061 4.470 1.00 77.50 96 LEU A N 1
ATOM 721 C CA . LEU A 1 96 ? -13.186 8.531 5.852 1.00 77.50 96 LEU A CA 1
ATOM 722 C C . LEU A 1 96 ? -13.988 9.820 5.976 1.00 77.50 96 LEU A C 1
ATOM 724 O O . LEU A 1 96 ? -13.907 10.721 5.135 1.00 77.50 96 LEU A O 1
ATOM 728 N N . ASN A 1 97 ? -14.646 9.964 7.126 1.00 81.94 97 ASN A N 1
ATOM 729 C CA . ASN A 1 97 ? -15.164 11.252 7.564 1.00 81.94 97 ASN A CA 1
ATOM 730 C C . ASN A 1 97 ? -13.998 12.256 7.791 1.00 81.94 97 ASN A C 1
ATOM 732 O O . ASN A 1 97 ? -12.859 11.847 8.034 1.00 81.94 97 ASN A O 1
ATOM 736 N N . PRO A 1 98 ? -14.236 13.577 7.716 1.00 83.00 98 PRO A N 1
ATOM 737 C CA . PRO A 1 98 ? -13.169 14.582 7.797 1.00 83.00 98 PRO A CA 1
ATOM 738 C C . PRO A 1 98 ? -12.384 14.583 9.121 1.00 83.00 98 PRO A C 1
ATOM 740 O O . PRO A 1 98 ? -11.236 15.015 9.134 1.00 83.00 98 PRO A O 1
ATOM 743 N N . ILE A 1 99 ? -12.968 14.079 10.213 1.00 82.81 99 ILE A N 1
ATOM 744 C CA . ILE A 1 99 ? -12.309 13.969 11.527 1.00 82.81 99 ILE A CA 1
ATOM 745 C C . ILE A 1 99 ? -11.293 12.820 11.524 1.00 82.81 99 ILE A C 1
ATOM 747 O O . ILE A 1 99 ? -10.168 12.964 11.993 1.00 82.81 99 ILE A O 1
ATOM 751 N N . LEU A 1 100 ? -11.676 11.674 10.964 1.00 79.69 100 LEU A N 1
ATOM 752 C CA . LEU A 1 100 ? -10.794 10.529 10.799 1.00 79.69 100 LEU A CA 1
ATOM 753 C C . LEU A 1 100 ? -9.728 10.833 9.753 1.00 79.69 100 LEU A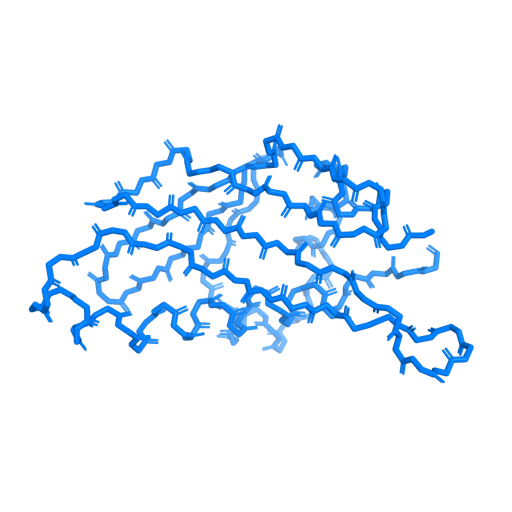 C 1
ATOM 755 O O . LEU A 1 100 ? -8.583 10.467 9.967 1.00 79.69 100 LEU A O 1
ATOM 759 N N . LYS A 1 101 ? -10.049 11.555 8.669 1.00 78.88 101 LYS A N 1
ATOM 760 C CA . LYS A 1 101 ? -9.038 11.966 7.682 1.00 78.88 101 LYS A CA 1
ATOM 761 C C . LYS A 1 101 ? -7.873 12.678 8.353 1.00 78.88 101 LYS A C 1
ATOM 763 O O . LYS A 1 101 ? -6.753 12.221 8.214 1.00 78.88 101 LYS A O 1
ATOM 768 N N . THR A 1 102 ? -8.111 13.722 9.142 1.00 81.81 102 THR A N 1
ATOM 769 C CA . THR A 1 102 ? -7.017 14.457 9.800 1.00 81.81 102 THR A CA 1
ATOM 770 C C . THR A 1 102 ? -6.243 13.618 10.816 1.00 81.81 102 THR A C 1
ATOM 772 O O . THR A 1 102 ? -5.031 13.787 10.941 1.00 81.81 102 THR A O 1
ATOM 775 N N . MET A 1 103 ? -6.906 12.692 11.511 1.00 81.75 103 MET A N 1
ATOM 776 C CA . MET A 1 103 ? -6.254 11.786 12.461 1.00 81.75 103 MET A CA 1
ATOM 777 C C . MET A 1 103 ? -5.436 10.685 11.766 1.00 81.75 103 MET A C 1
ATOM 779 O O . MET A 1 103 ? -4.413 10.251 12.295 1.00 81.75 103 MET A O 1
ATOM 783 N N . LEU A 1 104 ? -5.880 10.242 10.588 1.00 77.25 104 LEU A N 1
ATOM 784 C CA . LEU A 1 104 ? -5.327 9.097 9.868 1.00 77.25 104 LEU A CA 1
ATOM 785 C C . LEU A 1 104 ? -4.398 9.489 8.717 1.00 77.25 104 LEU A C 1
ATOM 787 O O . LEU A 1 104 ? -3.578 8.672 8.320 1.00 77.25 104 LEU A O 1
ATOM 791 N N . SER A 1 105 ? -4.432 10.735 8.233 1.00 78.56 105 SER A N 1
ATOM 792 C CA . SER A 1 105 ? -3.565 11.205 7.143 1.00 78.56 105 SER A CA 1
ATOM 793 C C . SER A 1 105 ? -2.097 10.909 7.417 1.00 78.56 105 SER A C 1
ATOM 795 O O . SER A 1 105 ? -1.419 10.381 6.547 1.00 78.56 105 SER A O 1
ATOM 797 N N . LYS A 1 106 ? -1.623 11.197 8.635 1.00 81.69 106 LYS A N 1
ATOM 798 C CA . LYS A 1 106 ? -0.229 10.959 9.012 1.00 81.69 106 LYS A CA 1
ATOM 799 C C . LYS A 1 106 ? 0.129 9.466 9.078 1.00 81.69 106 LYS A C 1
ATOM 801 O O . LYS A 1 106 ? 0.985 9.058 8.305 1.00 81.69 106 LYS A O 1
ATOM 806 N N . PRO A 1 107 ? -0.535 8.621 9.895 1.00 76.25 107 PRO A N 1
ATOM 807 C CA . PRO A 1 107 ? -0.191 7.199 9.956 1.00 76.25 107 PRO A CA 1
ATOM 808 C C . PRO A 1 107 ? -0.397 6.464 8.623 1.00 76.25 107 PRO A C 1
ATOM 810 O O . PRO A 1 107 ? 0.303 5.493 8.360 1.00 76.25 107 PRO A O 1
ATOM 813 N N . MET A 1 108 ? -1.324 6.912 7.769 1.00 76.62 108 MET A N 1
ATOM 814 C CA . MET A 1 108 ? -1.481 6.348 6.427 1.00 76.62 108 MET A CA 1
ATOM 815 C C . MET A 1 108 ? -0.386 6.781 5.460 1.00 76.62 108 MET A C 1
ATOM 817 O O . MET A 1 108 ? 0.033 5.971 4.641 1.00 76.62 108 MET A O 1
ATOM 821 N N . GLN A 1 109 ? 0.073 8.030 5.549 1.00 79.25 109 GLN A N 1
ATOM 822 C CA . GLN A 1 109 ? 1.214 8.499 4.773 1.00 79.25 109 GLN A CA 1
ATOM 823 C C . GLN A 1 109 ? 2.474 7.717 5.160 1.00 79.25 109 GLN A C 1
ATOM 825 O O . GLN A 1 109 ? 3.094 7.125 4.283 1.00 79.25 109 GLN A O 1
ATOM 830 N N . ASP A 1 110 ? 2.748 7.586 6.462 1.00 79.00 110 ASP A N 1
ATOM 831 C CA . ASP A 1 110 ? 3.825 6.738 6.981 1.00 79.00 110 ASP A CA 1
ATOM 832 C C . ASP A 1 110 ? 3.697 5.291 6.466 1.00 79.00 110 ASP A C 1
ATOM 834 O O . ASP A 1 110 ? 4.672 4.705 6.008 1.00 79.00 110 ASP A O 1
ATOM 838 N N . ALA A 1 111 ? 2.498 4.696 6.502 1.00 75.19 111 ALA A N 1
ATOM 839 C CA . ALA A 1 111 ? 2.269 3.338 5.998 1.00 75.19 111 ALA A CA 1
ATOM 840 C C . ALA A 1 111 ? 2.502 3.209 4.480 1.00 75.19 111 ALA A C 1
ATOM 842 O O . ALA A 1 111 ? 3.024 2.189 4.030 1.00 75.19 111 ALA A O 1
ATOM 843 N N . ALA A 1 112 ? 2.135 4.226 3.697 1.00 76.25 112 ALA A N 1
ATOM 844 C CA . ALA A 1 112 ? 2.353 4.255 2.255 1.00 76.25 112 ALA A CA 1
ATOM 845 C C . ALA A 1 112 ? 3.840 4.395 1.903 1.00 76.25 112 ALA A C 1
ATOM 847 O O . ALA A 1 112 ? 4.316 3.671 1.033 1.00 76.25 112 ALA A O 1
ATOM 848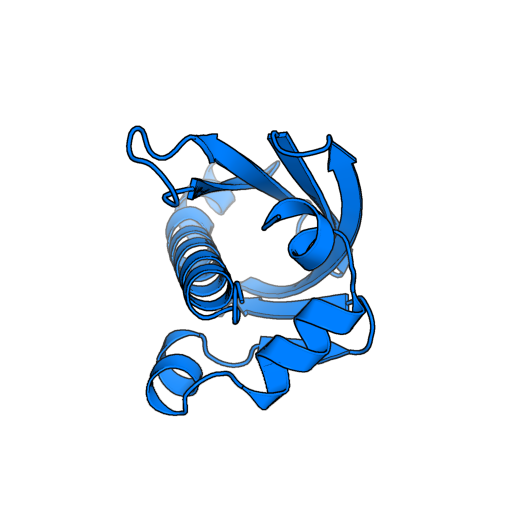 N N . GLU A 1 113 ? 4.576 5.270 2.597 1.00 78.38 113 GLU A N 1
ATOM 849 C CA . GLU A 1 113 ? 6.029 5.432 2.436 1.00 78.38 113 GLU A CA 1
ATOM 850 C C . GLU A 1 113 ? 6.750 4.120 2.742 1.00 78.38 113 GLU A C 1
ATOM 852 O O . GLU A 1 113 ? 7.458 3.580 1.900 1.00 78.38 113 GLU A O 1
ATOM 857 N N . LYS A 1 114 ? 6.428 3.515 3.884 1.00 75.81 114 LYS A N 1
ATOM 858 C CA . LYS A 1 114 ? 6.906 2.192 4.290 1.00 75.81 114 LYS A CA 1
ATOM 859 C C . LYS A 1 114 ? 6.648 1.107 3.243 1.00 75.81 114 LYS A C 1
ATOM 861 O O . LYS A 1 114 ? 7.510 0.275 2.967 1.00 75.81 114 LYS A O 1
ATOM 866 N N . PHE A 1 115 ? 5.456 1.098 2.656 1.00 75.38 115 PHE A N 1
ATOM 867 C CA . PHE A 1 115 ? 5.124 0.155 1.595 1.00 75.38 115 PHE A CA 1
ATOM 868 C C . PHE A 1 115 ? 5.900 0.448 0.301 1.00 75.38 115 PHE A C 1
ATOM 870 O O . PHE A 1 115 ? 6.350 -0.483 -0.363 1.00 75.38 115 PHE A O 1
ATOM 877 N N . ALA A 1 116 ? 6.120 1.720 -0.034 1.00 76.19 116 ALA A N 1
ATOM 878 C CA . ALA A 1 116 ? 6.963 2.117 -1.157 1.00 76.19 116 ALA A CA 1
ATOM 879 C C . ALA A 1 116 ? 8.431 1.703 -0.948 1.00 76.19 116 ALA A C 1
ATOM 881 O O . ALA A 1 116 ? 9.041 1.197 -1.887 1.00 76.19 116 ALA A O 1
ATOM 882 N N . ASP A 1 117 ? 8.970 1.821 0.268 1.00 77.06 117 ASP A N 1
ATOM 883 C CA . ASP A 1 117 ? 10.311 1.338 0.623 1.00 77.06 117 ASP A CA 1
ATOM 884 C C . ASP A 1 117 ? 10.431 -0.186 0.477 1.00 77.06 117 ASP A C 1
ATOM 886 O O . ASP A 1 117 ? 11.418 -0.676 -0.074 1.00 77.06 117 ASP A O 1
ATOM 890 N N . LEU A 1 118 ? 9.410 -0.955 0.889 1.00 74.00 118 LEU A N 1
ATOM 891 C CA . LEU A 1 118 ? 9.375 -2.406 0.641 1.00 74.00 118 LEU A CA 1
ATOM 892 C C . LEU A 1 118 ? 9.408 -2.740 -0.842 1.00 74.00 118 LEU A C 1
ATOM 894 O O . LEU A 1 118 ? 10.088 -3.680 -1.256 1.00 74.00 118 LEU A O 1
ATOM 898 N N . ILE A 1 119 ? 8.634 -1.996 -1.632 1.00 73.88 119 ILE A N 1
ATOM 899 C CA . ILE A 1 119 ? 8.634 -2.153 -3.076 1.00 73.88 119 ILE A CA 1
ATOM 900 C C . ILE A 1 119 ? 10.039 -1.820 -3.582 1.00 73.88 119 ILE A C 1
ATOM 902 O O . ILE A 1 119 ? 10.630 -2.635 -4.274 1.00 73.88 119 ILE A O 1
ATOM 906 N N . ALA A 1 120 ? 10.642 -0.701 -3.191 1.00 73.44 120 ALA A N 1
ATOM 907 C CA . ALA A 1 120 ? 11.961 -0.284 -3.664 1.00 73.44 120 ALA A CA 1
ATOM 908 C C . ALA A 1 120 ? 13.076 -1.321 -3.419 1.00 73.44 120 ALA A C 1
ATOM 910 O O . ALA A 1 120 ? 13.986 -1.425 -4.241 1.00 73.44 120 ALA A O 1
ATOM 911 N N . VAL A 1 121 ? 12.996 -2.120 -2.348 1.00 71.56 121 VAL A N 1
ATOM 912 C CA . VAL A 1 121 ? 13.985 -3.177 -2.053 1.00 71.56 121 VAL A CA 1
ATOM 913 C C . VAL A 1 121 ? 13.694 -4.538 -2.667 1.00 71.56 121 VAL A C 1
ATOM 915 O O . VAL A 1 121 ? 14.474 -5.474 -2.469 1.00 71.56 121 VAL A O 1
ATOM 918 N N . MET A 1 122 ? 12.612 -4.683 -3.433 1.00 68.00 122 MET A N 1
ATOM 919 C CA . MET A 1 122 ? 12.405 -5.909 -4.195 1.00 68.00 122 MET A CA 1
ATOM 920 C C . MET A 1 122 ? 13.592 -6.178 -5.126 1.00 68.00 122 MET A C 1
ATOM 922 O O . MET A 1 122 ? 14.006 -5.293 -5.873 1.00 68.00 122 MET A O 1
ATOM 926 N N . PRO A 1 123 ? 14.111 -7.416 -5.167 1.00 59.31 123 PRO A N 1
ATOM 927 C CA . PRO A 1 123 ? 15.081 -7.798 -6.176 1.00 59.31 123 PRO A CA 1
ATOM 928 C C . PRO A 1 123 ? 14.392 -7.824 -7.548 1.00 59.31 123 PRO A C 1
ATOM 930 O O . PRO A 1 123 ? 13.610 -8.732 -7.864 1.00 59.31 123 PRO A O 1
ATOM 933 N N . TYR A 1 124 ? 14.687 -6.802 -8.352 1.00 57.78 124 TYR A N 1
ATOM 934 C CA . TYR A 1 124 ? 14.140 -6.603 -9.698 1.00 57.78 124 TYR A CA 1
ATOM 935 C C . TYR A 1 124 ? 14.900 -7.336 -10.813 1.00 57.78 124 TYR A C 1
ATOM 937 O O . TYR A 1 124 ? 14.477 -7.263 -11.968 1.00 57.78 124 TYR A O 1
ATOM 945 N N . ASN A 1 125 ? 15.961 -8.073 -10.456 1.00 46.41 125 ASN A N 1
ATOM 946 C CA . ASN A 1 125 ? 16.687 -8.976 -11.354 1.00 46.41 125 ASN A CA 1
ATOM 947 C C . ASN A 1 125 ? 15.921 -10.274 -11.656 1.00 46.41 125 ASN A C 1
ATOM 949 O O . ASN A 1 125 ? 15.242 -10.833 -10.752 1.00 46.41 125 ASN A O 1
#

Nearest PDB structures (foldseek):
  3ijt-assembly1_A  TM=5.222E-01  e=3.739E-02  Streptococcus mutans
  6v04-assembly1_A  TM=4.900E-01  e=4.206E-02  Micromonospora chersina
  3pu2-assembly5_E  TM=5.120E-01  e=2.316E-01  Cereibacter sphaeroides 2.4.1
  3pu2-assembly2_B  TM=5.299E-01  e=3.708E-01  Cereibacter sphaeroides 2.4.1
  1y8c-assembly1_A  TM=1.939E-01  e=1.521E+00  Clostridium acetobutylicum ATCC 824

Sequence (125 aa):
MIYSRLNNPESFKGIADNVPDDLKQQVGNIRIDGDVITLEAKPVGDVSFRIANGVENEKVHLETVSSPFPLSIDVCLADGGAPETTNAHVEVKIDLNPILKTMLSKPMQDAAEKFADLIAVMPYN

Solvent-accessible surface area (backbone atoms only — not comparable to full-atom values): 7087 Å² total; per-residue (Å²): 111,73,45,68,44,75,69,30,43,69,46,50,46,54,37,69,77,59,56,52,74,73,50,46,66,70,53,43,63,64,46,67,57,70,53,36,41,28,42,58,33,75,94,74,45,59,36,27,28,27,80,71,50,69,45,89,69,41,33,35,35,28,41,58,75,43,53,89,60,67,50,37,38,36,41,36,38,42,83,47,87,48,91,95,39,70,40,75,45,75,45,79,48,65,78,62,58,77,72,53,40,70,69,40,52,57,47,50,47,54,50,43,52,35,50,49,52,56,57,71,66,46,80,83,122

Radius of gyration: 14.2 Å; Cα contacts (8 Å, |Δi|>4): 211; chains: 1; bounding box: 33×31×36 Å

Mean predicted aligned error: 7.84 Å

pLDDT: mean 74.78, std 8.6, range [46.41, 88.56]

Secondary structure (DSSP, 8-state):
-HHHHHT-HHHHHHHHHH--HHHHHHH-SEEEETTEEEEEETTTEEEEEEEEEEETTTEEEEEEEE-SS-EEEEEEEEE-SSTT-EEEEEEEEE---HHHHHHHHHHHHHHHHHHHHHHHTS---